Protein AF-A0A960J9E3-F1 (afdb_monomer)

pLDDT: mean 89.34, std 9.04, range [51.78, 97.1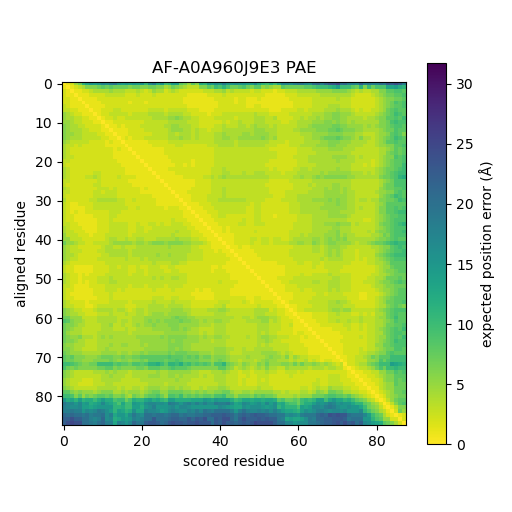2]

Sequence (88 aa):
MQPIKIVVSRHSAFYSPLIAAIAGGFLAQEGLEASYGELQPGQRSRHLLASGEADVMQSAVGSSWGPMEKGEGDLPVHFAQINTRDGF

Nearest PDB structures (foldseek):
  4h65-assembly1_B  TM=8.679E-01  e=1.742E-02  Saccharomyces cerevisiae
  4h6d-assembly4_E  TM=8.217E-01  e=1.997E-02  Saccharomyces cerevisiae
  4h6d-assembly4_D  TM=8.233E-01  e=2.138E-02  Saccharomyces cerevisiae
  6esk-assembly1_A  TM=5.692E-01  e=8.540E-01  Pseudorhizobium banfieldiae
  2pfs-assembly1_A-2  TM=3.638E-01  e=2.379E+00  Nitrosomonas europaea ATCC 19718

Secondary structure (DSSP, 8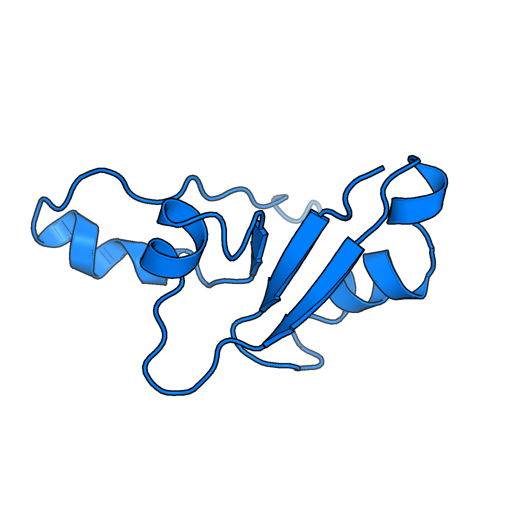-state):
-PPEEEEESS--GGGHHHHHHHHTTHHHHTT--EEEEEPPTT--HHHHHHTTS-SEEE--GGGGHHHHHTT---PPPP--PPPSSS--

Mean predicted aligned error: 4.51 Å

Structure (mmCIF, N/CA/C/O backbone):
data_AF-A0A960J9E3-F1
#
_entry.id   AF-A0A960J9E3-F1
#
loop_
_atom_site.group_PDB
_atom_site.id
_atom_site.type_symbol
_atom_site.label_atom_id
_atom_site.label_alt_id
_atom_site.label_comp_id
_atom_site.label_asym_id
_atom_site.label_entity_id
_atom_site.label_seq_id
_atom_site.pdbx_PDB_ins_code
_atom_site.Cartn_x
_atom_site.Cartn_y
_atom_site.Cartn_z
_atom_site.occupancy
_atom_site.B_iso_or_equiv
_atom_site.auth_seq_id
_atom_site.auth_comp_id
_atom_site.auth_asym_id
_atom_site.auth_atom_id
_atom_s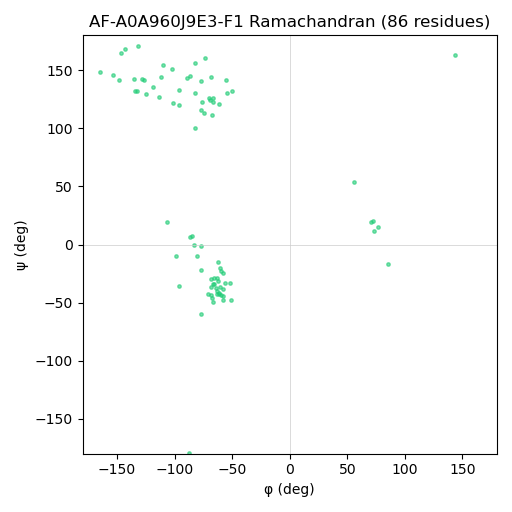it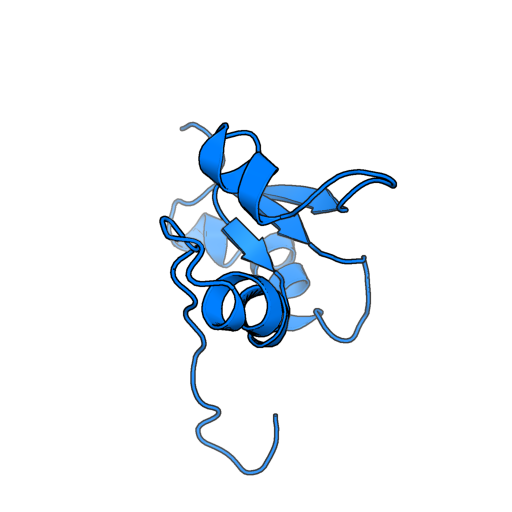e.pdbx_PDB_model_num
ATOM 1 N N . MET A 1 1 ? -4.607 -6.753 19.649 1.00 69.88 1 MET A N 1
ATOM 2 C CA . MET A 1 1 ? -4.465 -7.339 18.296 1.00 69.88 1 MET A CA 1
ATOM 3 C C . MET A 1 1 ? -3.183 -6.800 17.683 1.00 69.88 1 MET A C 1
ATOM 5 O O . MET A 1 1 ? -2.675 -5.815 18.197 1.00 69.88 1 MET A O 1
ATOM 9 N N . GLN A 1 2 ? -2.608 -7.453 16.670 1.00 88.06 2 GLN A N 1
ATOM 10 C CA . GLN A 1 2 ? -1.531 -6.817 15.903 1.00 88.06 2 GLN A CA 1
ATOM 11 C C . GLN A 1 2 ? -2.169 -5.901 14.848 1.00 88.06 2 GLN A C 1
ATOM 13 O O . GLN A 1 2 ? -3.088 -6.361 14.167 1.00 88.06 2 GLN A O 1
ATOM 18 N N . PRO A 1 3 ? -1.743 -4.630 14.737 1.00 94.62 3 PRO A N 1
ATOM 19 C CA . PRO A 1 3 ? -2.305 -3.709 13.761 1.00 94.62 3 PRO A CA 1
ATOM 20 C C . PRO A 1 3 ? -1.917 -4.127 12.342 1.00 94.62 3 PRO A C 1
ATOM 22 O O . PRO A 1 3 ? -0.788 -4.559 12.106 1.00 94.62 3 PRO A O 1
ATOM 25 N N . ILE A 1 4 ? -2.835 -3.935 11.398 1.00 96.00 4 ILE A N 1
ATOM 26 C CA . ILE A 1 4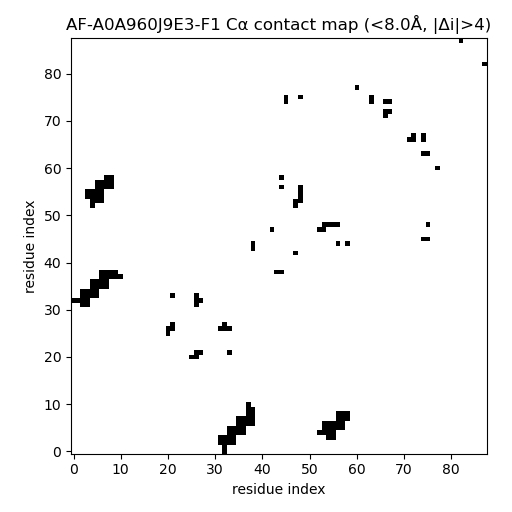 ? -2.566 -4.100 9.969 1.00 96.00 4 ILE A CA 1
ATOM 27 C C . ILE A 1 4 ? -1.584 -3.003 9.541 1.00 96.00 4 ILE A C 1
ATOM 29 O O . ILE A 1 4 ? -1.870 -1.814 9.700 1.00 96.00 4 ILE A O 1
ATOM 33 N N . LYS A 1 5 ? -0.432 -3.383 8.986 1.00 97.12 5 LYS A N 1
ATOM 34 C CA . LYS A 1 5 ? 0.587 -2.451 8.482 1.00 97.12 5 LYS A CA 1
ATOM 35 C C . LYS A 1 5 ? 0.216 -1.992 7.082 1.00 97.12 5 LYS A C 1
ATOM 37 O O . LYS A 1 5 ? 0.443 -2.705 6.101 1.00 97.12 5 LYS A O 1
ATOM 42 N N . ILE A 1 6 ? -0.349 -0.794 6.998 1.00 96.31 6 ILE A N 1
ATOM 43 C CA . ILE A 1 6 ? -0.720 -0.158 5.740 1.00 96.31 6 ILE A CA 1
ATOM 44 C C . ILE A 1 6 ? 0.408 0.778 5.319 1.00 96.31 6 ILE A C 1
ATOM 46 O O . ILE A 1 6 ? 0.738 1.735 6.019 1.00 96.31 6 ILE A O 1
ATOM 50 N N . VAL A 1 7 ? 0.979 0.530 4.144 1.00 96.00 7 VAL A N 1
ATOM 51 C CA . VAL A 1 7 ? 2.001 1.401 3.562 1.00 96.00 7 VAL A CA 1
ATOM 52 C C . VAL A 1 7 ? 1.506 1.956 2.231 1.00 96.00 7 VAL A C 1
ATOM 54 O O . VAL A 1 7 ? 0.928 1.252 1.402 1.00 96.00 7 VAL A O 1
ATOM 57 N N . VAL A 1 8 ? 1.705 3.252 2.017 1.00 93.62 8 VAL A N 1
ATOM 58 C CA . VAL A 1 8 ? 1.293 3.931 0.786 1.00 93.62 8 VAL A CA 1
ATOM 59 C C . VAL A 1 8 ? 2.491 4.339 -0.051 1.00 93.62 8 VAL A C 1
ATOM 61 O O . VAL A 1 8 ? 3.578 4.590 0.464 1.00 93.62 8 VAL A O 1
ATOM 64 N N . SER A 1 9 ? 2.287 4.462 -1.363 1.00 90.50 9 SER A N 1
ATOM 65 C CA . SER A 1 9 ? 3.355 4.914 -2.263 1.00 90.50 9 SER A CA 1
ATOM 66 C C . SER A 1 9 ? 3.777 6.369 -1.997 1.00 90.50 9 SER A C 1
ATOM 68 O O . SER A 1 9 ? 4.911 6.736 -2.281 1.00 90.50 9 SER A O 1
ATOM 70 N N . ARG A 1 10 ? 2.852 7.203 -1.503 1.00 89.62 10 ARG A N 1
ATOM 71 C CA . ARG A 1 10 ? 3.062 8.604 -1.090 1.00 89.62 10 ARG A CA 1
ATOM 72 C C . ARG A 1 10 ? 1.879 9.074 -0.247 1.00 89.62 10 ARG A C 1
ATOM 74 O O . ARG A 1 10 ? 0.750 8.679 -0.540 1.00 89.62 10 ARG A O 1
ATOM 81 N N . HIS A 1 11 ? 2.088 9.970 0.709 1.00 90.56 11 HIS A N 1
ATOM 82 C CA . HIS A 1 11 ? 0.987 10.690 1.342 1.00 90.56 11 HIS A CA 1
ATOM 83 C C . HIS A 1 11 ? 0.441 11.758 0.381 1.00 90.56 11 HIS A C 1
ATOM 85 O O . HIS A 1 11 ? 1.134 12.693 -0.016 1.00 90.56 11 HIS A O 1
ATOM 91 N N . SER A 1 12 ? -0.801 11.581 -0.075 1.00 90.25 12 SER A N 1
ATOM 92 C CA . SER A 1 12 ? -1.420 12.440 -1.089 1.00 90.25 12 SER A CA 1
ATOM 93 C C . SER A 1 12 ? -2.939 12.445 -0.956 1.00 90.25 12 SER A C 1
ATOM 95 O O . SER A 1 12 ? -3.540 11.409 -0.678 1.00 90.25 12 SER A O 1
ATOM 97 N N . ALA A 1 13 ? -3.569 13.587 -1.253 1.00 89.00 13 ALA A N 1
ATOM 98 C CA . ALA A 1 13 ? -5.028 13.724 -1.297 1.00 89.00 13 ALA A CA 1
ATOM 99 C C . ALA A 1 13 ? -5.699 12.752 -2.285 1.00 89.00 13 ALA A C 1
ATOM 101 O O . ALA A 1 13 ? -6.851 12.373 -2.087 1.00 89.00 13 ALA A O 1
ATOM 102 N N . PHE A 1 14 ? -4.966 12.290 -3.304 1.00 83.81 14 PHE A N 1
ATOM 103 C CA . PHE A 1 14 ? -5.434 11.254 -4.227 1.00 83.81 14 PHE A CA 1
ATOM 104 C C . PHE A 1 14 ? -5.771 9.927 -3.514 1.00 83.81 14 PHE A C 1
ATOM 106 O O . PHE A 1 14 ? -6.592 9.160 -3.998 1.00 83.81 14 PHE A O 1
ATOM 113 N N . TYR A 1 15 ? -5.196 9.680 -2.332 1.00 85.50 15 TYR A N 1
ATOM 114 C CA . TYR A 1 15 ? -5.470 8.506 -1.493 1.00 85.50 15 TYR A CA 1
ATOM 115 C C . TYR A 1 15 ? -6.302 8.837 -0.254 1.00 85.50 15 TYR A C 1
ATOM 117 O O . TYR A 1 15 ? -6.329 8.068 0.710 1.00 85.50 15 TYR A O 1
ATOM 125 N N . SER A 1 16 ? -7.000 9.976 -0.278 1.00 88.62 16 SER A N 1
ATOM 126 C CA . SER A 1 16 ? -7.882 10.399 0.808 1.00 88.62 16 SER A CA 1
ATOM 127 C C . SER A 1 16 ? -8.904 9.341 1.241 1.00 88.62 16 SER A C 1
ATOM 129 O O . SER A 1 16 ? -9.122 9.277 2.447 1.00 88.62 16 SER A O 1
ATOM 131 N N . PRO A 1 17 ? -9.461 8.452 0.383 1.00 88.81 17 PRO A N 1
ATOM 132 C CA . PRO A 1 17 ? -10.366 7.407 0.866 1.00 88.81 17 PRO A CA 1
ATOM 133 C C . PRO A 1 17 ? -9.721 6.459 1.885 1.00 88.81 17 PRO A C 1
ATOM 135 O O . PRO A 1 17 ? -10.323 6.169 2.914 1.00 88.81 17 PRO A O 1
ATOM 138 N N . LEU A 1 18 ? -8.478 6.021 1.652 1.00 90.69 18 LEU A N 1
ATOM 139 C CA . LEU A 1 18 ? -7.755 5.147 2.583 1.00 90.69 18 LEU A CA 1
ATOM 140 C C . LEU A 1 18 ? -7.393 5.887 3.875 1.00 90.69 18 LEU A C 1
ATOM 142 O O . LEU A 1 18 ? -7.574 5.360 4.970 1.00 90.69 18 LEU A O 1
ATOM 146 N N . ILE A 1 19 ? -6.914 7.127 3.750 1.00 91.56 19 ILE A N 1
ATOM 147 C CA . ILE A 1 19 ? -6.575 7.966 4.907 1.00 91.56 19 ILE A CA 1
ATOM 148 C C . ILE A 1 19 ? -7.829 8.211 5.761 1.00 91.56 19 ILE A C 1
ATOM 150 O O . ILE A 1 19 ? -7.768 8.101 6.982 1.00 91.56 19 ILE A O 1
ATOM 154 N N . ALA A 1 20 ? -8.976 8.476 5.129 1.00 93.31 20 ALA A N 1
ATOM 155 C CA . ALA A 1 20 ? -10.258 8.656 5.799 1.00 93.31 20 ALA A CA 1
ATOM 156 C C . ALA A 1 20 ? -10.782 7.357 6.430 1.00 93.31 20 ALA A C 1
ATOM 158 O O . ALA A 1 20 ? -11.325 7.415 7.529 1.00 93.31 20 ALA A O 1
ATOM 159 N N . ALA A 1 21 ? -10.582 6.194 5.799 1.00 93.12 21 ALA A N 1
ATOM 160 C CA . ALA A 1 21 ? -10.943 4.896 6.379 1.00 93.12 21 ALA A CA 1
ATOM 161 C C . ALA A 1 21 ? -10.234 4.650 7.725 1.00 93.12 21 ALA A C 1
ATOM 163 O O . ALA A 1 21 ? -10.841 4.143 8.670 1.00 93.12 21 ALA A O 1
ATOM 164 N N . ILE A 1 22 ? -8.966 5.064 7.824 1.00 93.56 22 ILE A N 1
ATOM 165 C CA . ILE A 1 22 ? -8.167 4.966 9.050 1.00 93.56 22 ILE A CA 1
ATOM 166 C C . ILE A 1 22 ? -8.577 6.064 10.043 1.00 93.56 22 ILE A C 1
ATOM 168 O O . ILE A 1 22 ? -9.027 5.768 11.148 1.00 93.56 22 ILE A O 1
ATOM 172 N N . ALA A 1 23 ? -8.458 7.336 9.651 1.00 93.81 23 ALA A N 1
ATOM 173 C CA . ALA A 1 23 ? -8.650 8.479 10.547 1.00 93.81 23 ALA A CA 1
ATOM 174 C C . ALA A 1 23 ? -10.104 8.653 11.018 1.00 93.81 23 ALA A C 1
ATOM 176 O O . ALA A 1 23 ? -10.341 9.132 12.122 1.00 93.81 23 ALA A O 1
ATOM 177 N N . GLY A 1 24 ? -11.078 8.248 10.199 1.00 95.88 24 GLY A N 1
ATOM 178 C CA . GLY A 1 24 ? -12.502 8.259 10.537 1.00 95.88 24 GLY A CA 1
ATOM 179 C C . GLY A 1 24 ? -12.932 7.113 11.456 1.00 95.88 24 GLY A C 1
ATOM 180 O O . GLY A 1 24 ? -14.103 7.035 11.815 1.00 95.88 24 GLY A O 1
ATOM 181 N N . GLY A 1 25 ? -12.015 6.214 11.829 1.00 95.56 25 GLY A N 1
ATOM 182 C CA . GLY A 1 25 ? -12.302 5.085 12.711 1.00 95.56 25 GLY A CA 1
ATOM 183 C C . GLY A 1 25 ? -13.121 3.970 12.061 1.00 95.56 25 GLY A C 1
ATOM 184 O O . GLY A 1 25 ? -13.576 3.082 12.775 1.00 95.56 25 GLY A O 1
ATOM 185 N N . PHE A 1 26 ? -13.299 3.975 10.736 1.00 96.44 26 PHE A N 1
ATOM 186 C CA . PHE A 1 26 ? -14.066 2.940 10.035 1.00 96.44 26 PHE A CA 1
ATOM 187 C C . PHE A 1 26 ? -13.423 1.558 10.185 1.00 96.44 26 PHE A C 1
ATOM 189 O O . PHE A 1 26 ? -14.122 0.589 10.448 1.00 96.44 26 PHE A O 1
ATOM 196 N N . LEU A 1 27 ? -12.088 1.466 10.113 1.00 94.50 27 LEU A N 1
ATOM 197 C CA . LEU A 1 27 ? -11.395 0.201 10.392 1.00 94.50 27 LEU A CA 1
ATOM 198 C C . LEU A 1 27 ? -11.612 -0.258 11.842 1.00 94.50 27 LEU A C 1
ATOM 200 O O . LEU A 1 27 ? -11.915 -1.423 12.082 1.00 94.50 27 LEU A O 1
ATOM 204 N N . ALA A 1 28 ? -11.531 0.667 12.801 1.00 95.06 28 ALA A N 1
ATOM 205 C CA . ALA A 1 28 ? -11.715 0.356 14.216 1.00 95.06 28 ALA A CA 1
ATOM 206 C C . ALA A 1 28 ? -13.148 -0.106 14.540 1.00 95.06 28 ALA A C 1
ATOM 208 O O . ALA A 1 28 ? -13.324 -0.973 15.393 1.00 95.06 28 ALA A O 1
ATOM 209 N N . GLN A 1 29 ? -14.162 0.427 13.848 1.00 97.06 29 GLN A N 1
ATOM 210 C CA . GLN A 1 29 ? -15.559 -0.020 13.965 1.00 97.06 29 GLN A CA 1
ATOM 211 C C . GLN A 1 29 ? -15.738 -1.484 13.537 1.00 97.06 29 GLN A C 1
ATOM 213 O O . GLN A 1 29 ? -16.540 -2.195 14.135 1.00 97.06 29 GLN A O 1
ATOM 218 N N . GLU A 1 30 ? -14.931 -1.954 12.583 1.00 95.81 30 GLU A N 1
ATOM 219 C CA . GLU A 1 30 ? -14.858 -3.361 12.161 1.00 95.81 30 GLU A CA 1
ATOM 220 C C . GLU A 1 30 ? -13.908 -4.203 13.041 1.00 95.81 30 GLU A C 1
ATOM 222 O O . GLU A 1 30 ? -13.605 -5.356 12.734 1.00 95.81 30 GLU A O 1
ATOM 227 N N . GLY A 1 31 ? -13.398 -3.638 14.142 1.00 96.19 31 GLY A N 1
ATOM 228 C CA . GLY A 1 31 ? -12.458 -4.299 15.047 1.00 96.19 31 GLY A CA 1
ATOM 229 C C . GLY A 1 31 ? -11.020 -4.365 14.527 1.00 96.19 31 GLY A C 1
ATOM 230 O O . GLY A 1 31 ? -10.218 -5.123 15.067 1.00 96.19 31 GLY A O 1
ATOM 231 N N . LEU A 1 32 ? -10.669 -3.594 13.495 1.00 95.56 32 LEU A N 1
ATOM 232 C CA . LEU A 1 32 ? -9.335 -3.579 12.896 1.00 95.56 32 LEU A CA 1
ATOM 233 C C . LEU A 1 32 ? -8.529 -2.361 13.361 1.00 95.56 32 LEU A C 1
ATOM 235 O O . LEU A 1 32 ? -8.892 -1.211 13.114 1.00 95.56 32 LEU A O 1
ATOM 239 N N . GLU A 1 33 ? -7.378 -2.613 13.978 1.00 95.38 33 GLU A N 1
ATOM 240 C CA . GLU A 1 33 ? -6.353 -1.589 14.195 1.00 95.38 33 GLU A CA 1
ATOM 241 C C . GLU A 1 33 ? -5.433 -1.510 12.972 1.00 95.38 33 GLU A C 1
ATOM 243 O O . GLU A 1 33 ? -5.123 -2.531 12.354 1.00 95.38 33 GLU A O 1
ATOM 248 N N . ALA A 1 34 ? -4.960 -0.310 12.636 1.00 95.31 34 ALA A N 1
ATOM 249 C CA . ALA A 1 34 ? -4.058 -0.101 11.510 1.00 95.31 34 ALA A CA 1
ATOM 250 C C . ALA A 1 34 ? -2.905 0.833 11.878 1.00 95.31 34 ALA A C 1
ATOM 252 O O . ALA A 1 34 ? -3.094 1.827 12.581 1.00 95.31 34 ALA A O 1
ATOM 253 N N . SER A 1 35 ? -1.718 0.532 11.357 1.00 95.19 35 SER A N 1
ATOM 254 C CA . SER A 1 35 ? -0.614 1.482 11.275 1.00 95.19 35 SER A CA 1
ATOM 255 C C . SER A 1 35 ? -0.509 2.021 9.851 1.00 95.19 35 SER A C 1
ATOM 257 O O . SER A 1 35 ? -0.892 1.357 8.888 1.00 95.19 35 SER A O 1
ATOM 259 N N . TYR A 1 36 ? -0.020 3.252 9.728 1.00 95.00 36 TYR A N 1
ATOM 260 C CA . TYR A 1 36 ? 0.108 3.951 8.456 1.00 95.00 36 TYR A CA 1
ATOM 261 C C . TYR A 1 36 ? 1.554 4.401 8.260 1.00 95.00 36 TYR A C 1
ATOM 263 O O . TYR A 1 36 ? 2.128 5.047 9.1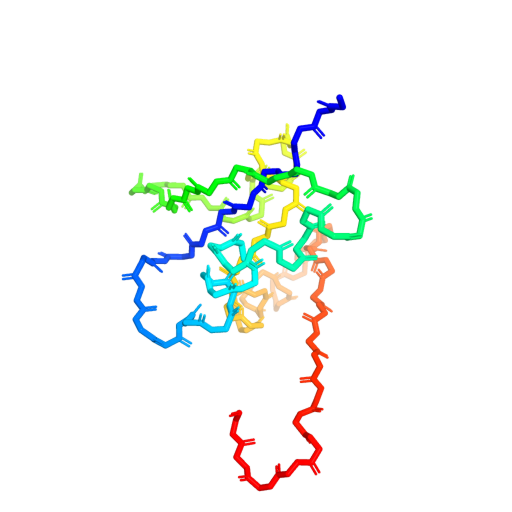38 1.00 95.00 36 TYR A O 1
ATOM 271 N N . GLY A 1 37 ? 2.127 4.085 7.102 1.00 94.50 37 GLY A N 1
ATOM 272 C CA . GLY A 1 37 ? 3.465 4.511 6.710 1.00 94.50 37 GLY A CA 1
ATOM 273 C C . GLY A 1 37 ? 3.567 4.841 5.225 1.00 94.50 37 GLY A C 1
ATOM 274 O O . GLY A 1 37 ? 2.681 4.538 4.427 1.00 94.50 37 GLY A O 1
ATOM 275 N N . GLU A 1 38 ? 4.679 5.458 4.843 1.00 94.88 38 GLU A N 1
ATOM 276 C CA . GLU A 1 38 ? 5.001 5.771 3.450 1.00 94.88 38 GLU A CA 1
ATOM 277 C C . GLU A 1 38 ? 6.185 4.935 2.974 1.00 94.88 38 GLU A C 1
ATOM 279 O O . GLU A 1 38 ? 7.130 4.691 3.730 1.00 94.88 38 GLU A O 1
ATOM 284 N N . LEU A 1 39 ? 6.143 4.528 1.706 1.00 94.38 39 LEU A N 1
ATOM 285 C CA . LEU A 1 39 ? 7.247 3.846 1.045 1.00 94.38 39 LEU A CA 1
ATOM 286 C C . LEU A 1 39 ? 8.479 4.764 1.010 1.00 94.38 39 LEU A C 1
ATOM 288 O O . LEU A 1 39 ? 8.440 5.853 0.440 1.00 94.38 39 LEU A O 1
ATOM 292 N N . GLN A 1 40 ? 9.584 4.312 1.595 1.00 94.69 40 GLN A N 1
ATOM 293 C CA . GLN A 1 40 ? 10.824 5.080 1.673 1.00 94.69 40 GLN A CA 1
ATOM 294 C C . GLN A 1 40 ? 11.651 4.969 0.382 1.00 94.69 40 GLN A C 1
ATOM 296 O O . GLN A 1 40 ? 11.543 3.976 -0.353 1.00 94.69 40 GLN A O 1
ATOM 301 N N . PRO A 1 41 ? 12.533 5.948 0.098 1.00 93.19 41 PRO A N 1
ATOM 302 C CA . PRO A 1 41 ? 13.466 5.864 -1.019 1.00 93.19 41 PRO A CA 1
ATOM 303 C C . PRO A 1 41 ? 14.243 4.542 -1.023 1.00 93.19 41 PRO A C 1
ATOM 305 O O . PRO A 1 41 ? 14.772 4.104 -0.006 1.00 93.19 41 PRO A O 1
ATOM 308 N N . GLY A 1 42 ? 14.304 3.891 -2.185 1.00 91.88 42 GLY A N 1
ATOM 309 C CA . GLY A 1 42 ? 14.988 2.603 -2.345 1.00 91.88 42 GLY A CA 1
ATOM 310 C C . GLY A 1 42 ? 14.145 1.373 -1.988 1.00 91.88 42 GLY A C 1
ATOM 311 O O . GLY A 1 42 ? 14.463 0.287 -2.470 1.00 91.88 42 GLY A O 1
ATOM 312 N N . GLN A 1 43 ? 13.032 1.519 -1.263 1.00 92.88 43 GLN A N 1
ATOM 313 C CA . GLN A 1 43 ? 12.129 0.400 -0.988 1.00 92.88 43 GLN A CA 1
ATOM 314 C C . GLN A 1 43 ? 11.318 0.005 -2.232 1.00 92.88 43 GLN A C 1
ATOM 316 O O . GLN A 1 43 ? 11.187 0.753 -3.210 1.00 92.88 43 GLN A O 1
ATOM 321 N N . ARG A 1 44 ? 10.786 -1.219 -2.215 1.00 89.19 44 ARG A N 1
ATOM 322 C CA . ARG A 1 44 ? 9.894 -1.755 -3.249 1.00 89.19 44 ARG A CA 1
ATOM 323 C C . ARG A 1 44 ? 8.700 -2.408 -2.571 1.00 89.19 44 ARG A C 1
ATOM 325 O O . ARG A 1 44 ? 8.890 -3.229 -1.680 1.00 89.19 44 ARG A O 1
ATOM 332 N N . SER A 1 45 ? 7.495 -2.082 -3.038 1.00 89.62 45 SER A N 1
ATOM 333 C CA . SER A 1 45 ? 6.232 -2.601 -2.493 1.00 89.62 45 SER A CA 1
ATOM 334 C C . SER A 1 45 ? 6.231 -4.123 -2.371 1.00 89.62 45 SER A C 1
ATOM 336 O O . SER A 1 45 ? 5.927 -4.651 -1.308 1.00 89.62 45 SER A O 1
ATOM 338 N N . ARG A 1 46 ? 6.651 -4.827 -3.430 1.00 89.12 46 ARG A N 1
ATOM 339 C CA . ARG A 1 46 ? 6.688 -6.295 -3.440 1.00 89.12 46 ARG A CA 1
ATOM 340 C C . ARG A 1 46 ? 7.603 -6.883 -2.366 1.00 89.12 46 ARG A C 1
ATOM 342 O O . ARG A 1 46 ? 7.264 -7.905 -1.794 1.00 89.12 46 ARG A O 1
ATOM 349 N N . HIS A 1 47 ? 8.740 -6.239 -2.086 1.00 91.31 47 HIS A N 1
ATOM 350 C CA . HIS A 1 47 ? 9.675 -6.734 -1.077 1.00 91.31 47 HIS A CA 1
ATOM 351 C C . HIS A 1 47 ? 9.105 -6.554 0.326 1.00 91.31 47 HIS A C 1
ATOM 353 O O . HIS A 1 47 ? 9.178 -7.491 1.105 1.00 91.31 47 HIS A O 1
ATOM 359 N N . LEU A 1 48 ? 8.486 -5.402 0.613 1.00 94.56 48 LEU A N 1
ATOM 360 C CA . LEU A 1 48 ? 7.859 -5.152 1.915 1.00 94.56 48 LEU A CA 1
ATOM 361 C C . LEU A 1 48 ? 6.683 -6.096 2.187 1.00 94.56 48 LEU A C 1
ATOM 363 O O . LEU A 1 48 ? 6.507 -6.541 3.316 1.00 94.56 48 LEU A O 1
ATOM 367 N N . LEU A 1 49 ? 5.894 -6.415 1.158 1.00 94.00 49 LEU A N 1
ATOM 368 C CA . LEU A 1 49 ? 4.818 -7.402 1.267 1.00 94.00 49 LEU A CA 1
ATOM 369 C C . LEU A 1 49 ? 5.377 -8.814 1.491 1.00 94.00 49 LEU A C 1
ATOM 371 O O . LEU A 1 49 ? 4.923 -9.517 2.386 1.00 94.00 49 LEU A O 1
ATOM 375 N N . ALA A 1 50 ? 6.395 -9.215 0.723 1.00 92.25 50 ALA A N 1
ATOM 376 C CA . ALA A 1 50 ? 7.005 -10.539 0.842 1.00 92.25 50 ALA A CA 1
ATOM 377 C C . ALA A 1 50 ? 7.746 -10.747 2.177 1.00 92.25 50 ALA A C 1
ATOM 379 O O . ALA A 1 50 ? 7.748 -11.855 2.707 1.00 92.25 50 ALA A O 1
ATOM 380 N N . SER A 1 51 ? 8.365 -9.699 2.738 1.00 94.38 51 SER A N 1
ATOM 381 C CA . SER A 1 51 ? 9.043 -9.756 4.042 1.00 94.38 51 SER A CA 1
ATOM 382 C C . SER A 1 51 ? 8.088 -9.634 5.233 1.00 94.38 51 SER A C 1
ATOM 384 O O . SER A 1 51 ? 8.505 -9.843 6.373 1.00 94.38 51 SER A O 1
ATOM 386 N N . GLY A 1 52 ? 6.818 -9.293 4.995 1.00 94.75 52 GLY A N 1
ATOM 387 C CA . GLY A 1 52 ? 5.856 -8.992 6.051 1.00 94.75 52 GLY A CA 1
ATOM 388 C C . GLY A 1 52 ? 6.140 -7.667 6.765 1.00 94.75 52 GLY A C 1
ATOM 389 O O . GLY A 1 52 ? 5.664 -7.463 7.876 1.00 94.75 52 GLY A O 1
ATOM 390 N N . GLU A 1 53 ? 6.905 -6.752 6.174 1.00 95.75 53 GLU A N 1
ATOM 391 C CA . GLU A 1 53 ? 7.060 -5.378 6.678 1.00 95.75 53 GLU A CA 1
ATOM 392 C C . GLU A 1 53 ? 5.839 -4.500 6.347 1.00 95.75 53 GLU A C 1
ATOM 394 O O . GLU A 1 53 ? 5.570 -3.525 7.048 1.00 95.75 53 GLU A O 1
ATOM 399 N N . ALA A 1 54 ? 5.059 -4.876 5.331 1.00 96.81 54 ALA A N 1
ATOM 400 C CA . ALA A 1 54 ? 3.734 -4.339 5.040 1.00 96.81 54 ALA A CA 1
ATOM 401 C C . ALA A 1 54 ? 2.736 -5.492 4.873 1.00 96.81 54 ALA A C 1
ATOM 403 O O . ALA A 1 54 ? 3.076 -6.513 4.283 1.00 96.81 54 ALA A O 1
ATOM 404 N N . ASP A 1 55 ? 1.503 -5.313 5.350 1.00 96.25 55 ASP A N 1
ATOM 405 C CA . ASP A 1 55 ? 0.418 -6.277 5.117 1.00 96.25 55 ASP A CA 1
ATOM 406 C C . ASP A 1 55 ? -0.435 -5.848 3.915 1.00 96.25 55 ASP A C 1
ATOM 408 O O . ASP A 1 55 ? -0.896 -6.675 3.132 1.00 96.25 55 ASP A O 1
ATOM 412 N N . VAL A 1 56 ? -0.625 -4.533 3.745 1.00 95.00 56 VAL A N 1
ATOM 413 C CA . VAL A 1 56 ? -1.379 -3.940 2.636 1.00 95.00 56 VAL A CA 1
ATOM 414 C C . VAL A 1 56 ? -0.598 -2.762 2.065 1.00 95.00 56 VAL A C 1
ATOM 416 O O . VAL A 1 56 ? -0.151 -1.879 2.796 1.00 95.00 56 VAL A O 1
ATOM 419 N N . MET A 1 57 ? -0.470 -2.728 0.737 1.00 93.56 57 MET A N 1
ATOM 420 C CA . MET A 1 57 ? 0.156 -1.624 0.011 1.00 93.56 57 MET A CA 1
ATOM 421 C C . MET A 1 57 ? -0.866 -0.882 -0.843 1.00 93.56 57 MET A C 1
ATOM 423 O O . MET A 1 57 ? -1.489 -1.473 -1.725 1.00 93.56 57 MET A O 1
ATOM 427 N N . GLN A 1 58 ? -0.951 0.438 -0.684 1.00 91.31 58 GLN A N 1
ATOM 428 C CA . GLN A 1 58 ? -1.557 1.279 -1.711 1.00 91.31 58 GLN A CA 1
ATOM 429 C C . GLN A 1 58 ? -0.550 1.442 -2.859 1.00 91.31 58 GLN A C 1
ATOM 431 O O . GLN A 1 58 ? 0.530 2.023 -2.698 1.00 91.31 58 GLN A O 1
ATOM 436 N N . SER A 1 59 ? -0.906 0.931 -4.036 1.00 86.31 59 SER A N 1
ATOM 437 C CA . SER A 1 59 ? -0.090 1.043 -5.245 1.00 86.31 59 SER A CA 1
ATOM 438 C C . SER A 1 59 ? -0.953 1.140 -6.502 1.00 86.31 59 SER A C 1
ATOM 440 O O . SER A 1 59 ? -2.151 0.865 -6.475 1.00 86.31 59 SER A O 1
ATOM 442 N N . ALA A 1 60 ? -0.349 1.557 -7.615 1.00 86.44 60 ALA A N 1
ATOM 443 C CA . ALA A 1 60 ? -0.972 1.417 -8.925 1.00 86.44 60 ALA A CA 1
ATOM 444 C C . ALA A 1 60 ? -0.847 -0.039 -9.400 1.00 86.44 60 ALA A C 1
ATOM 446 O O . ALA A 1 60 ? 0.231 -0.625 -9.274 1.00 86.44 60 ALA A O 1
ATOM 447 N N . VAL A 1 61 ? -1.890 -0.589 -10.032 1.00 85.00 61 VAL A N 1
ATOM 448 C CA . VAL A 1 61 ? -1.856 -1.952 -10.606 1.00 85.00 61 VAL A CA 1
ATOM 449 C C . VAL A 1 61 ? -0.702 -2.132 -11.603 1.00 85.00 61 VAL A C 1
ATOM 451 O O . VAL A 1 61 ? -0.049 -3.174 -11.633 1.00 85.00 61 VAL A O 1
ATOM 454 N N . GLY A 1 62 ? -0.356 -1.066 -12.336 1.00 87.62 62 GLY A N 1
ATOM 455 C CA . GLY A 1 62 ? 0.764 -1.063 -13.277 1.00 87.62 62 GLY A CA 1
ATOM 456 C C . GLY A 1 62 ? 2.138 -1.302 -12.650 1.00 87.62 62 GLY A C 1
ATOM 457 O O . GLY A 1 62 ? 3.074 -1.664 -13.357 1.00 87.62 62 GLY A O 1
ATOM 458 N N . SER A 1 63 ? 2.269 -1.194 -11.322 1.00 86.12 63 SER A N 1
ATOM 459 C CA . SER A 1 63 ? 3.506 -1.540 -10.609 1.00 86.12 63 SER A CA 1
ATOM 460 C C . SER A 1 63 ? 3.924 -3.005 -10.782 1.00 86.12 63 SER A C 1
ATOM 462 O O . SER A 1 63 ? 5.093 -3.328 -10.584 1.00 86.12 63 SER A O 1
ATOM 464 N N . SER A 1 64 ? 2.992 -3.885 -11.162 1.00 88.94 64 SER A N 1
ATOM 465 C CA . SER A 1 64 ? 3.256 -5.313 -11.376 1.00 88.94 64 SER A CA 1
ATOM 466 C C . SER A 1 64 ? 3.457 -5.692 -12.846 1.00 88.94 64 SER A C 1
ATOM 468 O O . SER A 1 64 ? 3.907 -6.801 -13.111 1.00 88.94 64 SER A O 1
ATOM 470 N N . TRP A 1 65 ? 3.194 -4.793 -13.805 1.00 90.81 65 TRP A N 1
ATOM 471 C CA . TRP A 1 65 ? 3.285 -5.116 -15.238 1.00 90.81 65 TRP A CA 1
ATOM 472 C C . TRP A 1 65 ? 4.713 -5.416 -15.691 1.00 90.81 65 TRP A C 1
ATOM 474 O O . TRP A 1 65 ? 4.945 -6.466 -16.273 1.00 90.81 65 TRP A O 1
ATOM 484 N N . GLY A 1 66 ? 5.683 -4.558 -15.361 1.00 91.56 66 GLY A N 1
ATOM 485 C CA . GLY A 1 66 ? 7.083 -4.778 -15.749 1.00 91.56 66 GLY A CA 1
ATOM 486 C C . GLY A 1 66 ? 7.666 -6.110 -15.241 1.00 91.56 66 GLY A C 1
ATOM 487 O O . GLY A 1 66 ? 8.261 -6.838 -16.031 1.00 91.56 66 GLY A O 1
ATOM 488 N N . PRO A 1 67 ? 7.500 -6.465 -13.949 1.00 89.50 67 PRO A N 1
ATOM 489 C CA . PRO A 1 67 ? 7.846 -7.797 -13.444 1.00 89.50 67 PRO A CA 1
ATOM 490 C C . PRO A 1 67 ? 7.112 -8.933 -14.173 1.00 89.50 67 PRO A C 1
ATOM 492 O O . PRO A 1 67 ? 7.736 -9.915 -14.569 1.00 89.50 67 PRO A O 1
ATOM 495 N N . MET A 1 68 ? 5.805 -8.779 -14.412 1.00 91.31 68 MET A N 1
ATOM 496 C CA . MET A 1 68 ? 4.988 -9.780 -15.105 1.00 91.31 68 MET A CA 1
ATOM 497 C C . MET A 1 68 ? 5.470 -10.030 -16.543 1.00 91.31 68 MET A C 1
ATOM 499 O O . MET A 1 68 ? 5.586 -11.179 -16.957 1.00 91.31 68 MET A O 1
ATOM 503 N N . GLU A 1 69 ? 5.822 -8.978 -17.286 1.00 94.94 69 GLU A N 1
ATOM 504 C CA . GLU A 1 69 ? 6.377 -9.071 -18.647 1.00 94.94 69 GLU A CA 1
ATOM 505 C C . GLU A 1 69 ? 7.728 -9.798 -18.692 1.00 94.94 69 GLU A C 1
ATOM 507 O O . GLU A 1 69 ? 8.055 -10.444 -19.686 1.00 94.94 69 GLU A O 1
ATOM 512 N N . LYS A 1 70 ? 8.506 -9.734 -17.607 1.00 94.25 70 LYS A N 1
ATOM 513 C CA . LYS A 1 70 ? 9.776 -10.462 -17.460 1.00 94.25 70 LYS A CA 1
ATOM 514 C C . LYS A 1 70 ? 9.594 -11.911 -17.000 1.00 94.25 70 LYS A C 1
ATOM 516 O O . LYS A 1 70 ? 10.587 -12.617 -16.837 1.00 94.25 70 LYS A O 1
ATOM 521 N N . GLY A 1 71 ? 8.356 -12.353 -16.776 1.00 93.50 71 GLY A N 1
ATOM 522 C CA . GLY A 1 71 ? 8.054 -13.677 -16.237 1.00 93.50 71 GLY A CA 1
ATOM 523 C C . GLY A 1 71 ? 8.383 -13.826 -14.749 1.00 93.50 71 GLY A C 1
ATOM 524 O O . GLY A 1 71 ? 8.550 -14.949 -14.277 1.00 93.50 71 GLY A O 1
ATOM 525 N N . GLU A 1 72 ? 8.499 -12.722 -14.001 1.00 90.50 72 GLU A N 1
ATOM 526 C CA 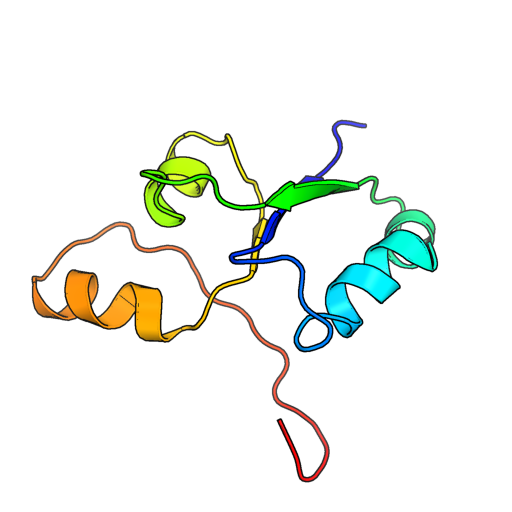. GLU A 1 72 ? 8.683 -12.782 -12.550 1.00 90.50 72 GLU A CA 1
ATOM 527 C C . GLU A 1 72 ? 7.394 -13.293 -11.880 1.00 90.50 72 GLU A C 1
ATOM 529 O O . GLU A 1 72 ? 6.311 -12.740 -12.076 1.00 90.50 72 GLU A O 1
ATOM 534 N N . GLY A 1 73 ? 7.517 -14.365 -11.091 1.00 84.81 73 GLY A N 1
ATOM 535 C CA . GLY A 1 73 ? 6.430 -14.923 -10.282 1.00 84.81 73 GLY A CA 1
ATOM 536 C C . GLY A 1 73 ? 6.311 -14.272 -8.900 1.00 84.81 73 GLY A C 1
ATOM 537 O O . GLY A 1 73 ? 7.094 -13.389 -8.543 1.00 84.81 73 GLY A O 1
ATOM 538 N N . ASP A 1 74 ? 5.341 -14.745 -8.110 1.00 85.69 74 ASP A N 1
ATOM 539 C CA . ASP A 1 74 ? 5.087 -14.272 -6.738 1.00 85.69 74 ASP A CA 1
ATOM 540 C C . ASP A 1 74 ? 4.853 -12.749 -6.683 1.00 85.69 74 ASP A C 1
ATOM 542 O O . ASP A 1 74 ? 5.557 -11.968 -6.032 1.00 85.69 74 ASP A O 1
ATOM 546 N N . LEU A 1 75 ? 3.902 -12.299 -7.507 1.00 89.38 75 LEU A N 1
ATOM 547 C CA . LEU A 1 75 ? 3.463 -10.909 -7.542 1.00 89.38 75 LEU A CA 1
ATOM 548 C C . LEU A 1 75 ? 2.317 -10.703 -6.545 1.00 89.38 75 LEU A C 1
ATOM 550 O O . LEU A 1 75 ? 1.462 -11.582 -6.417 1.00 89.38 75 LEU A O 1
ATOM 554 N N . PRO A 1 76 ? 2.258 -9.540 -5.870 1.00 90.75 76 PRO A N 1
ATOM 555 C CA . PRO A 1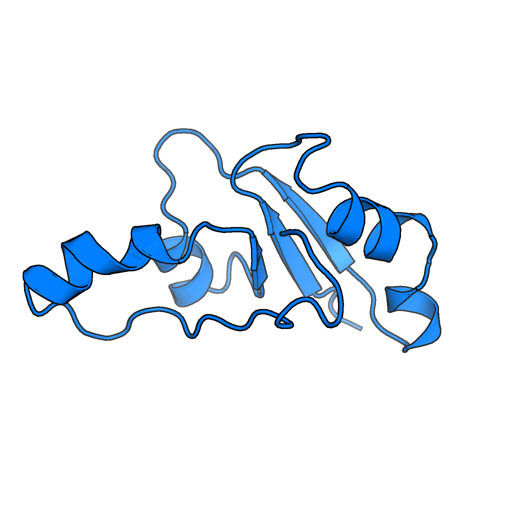 76 ? 1.166 -9.231 -4.962 1.00 90.75 76 PRO A CA 1
ATOM 556 C C . PRO A 1 76 ? -0.205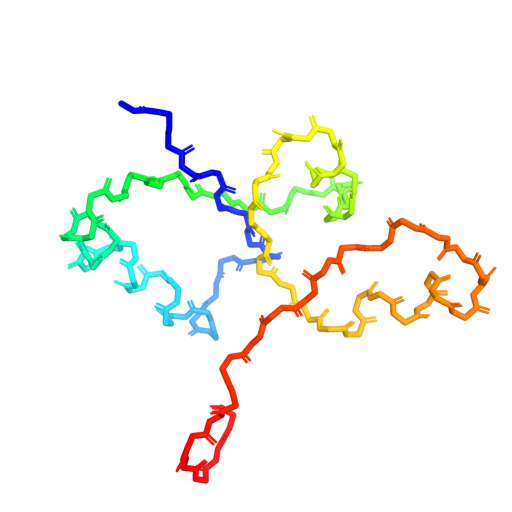 -9.343 -5.626 1.00 90.75 76 PRO A C 1
ATOM 558 O O . PRO A 1 76 ? -0.397 -8.909 -6.764 1.00 90.75 76 PRO A O 1
ATOM 561 N N . VAL A 1 77 ? -1.178 -9.851 -4.874 1.00 91.38 77 VAL A N 1
ATOM 562 C CA . VAL A 1 77 ? -2.583 -9.790 -5.275 1.00 91.38 77 VAL A CA 1
ATOM 563 C C . VAL A 1 77 ? -3.055 -8.342 -5.179 1.00 91.38 77 VAL A C 1
ATOM 565 O O . VAL A 1 77 ? -2.938 -7.706 -4.132 1.00 91.38 77 VAL A O 1
ATOM 568 N N . HIS A 1 78 ? -3.614 -7.828 -6.273 1.00 90.12 78 HIS A N 1
ATOM 569 C CA . HIS A 1 78 ? -4.265 -6.520 -6.298 1.00 90.12 78 HIS A CA 1
ATOM 570 C C . HIS A 1 78 ? -5.765 -6.695 -6.113 1.00 90.12 78 HIS A C 1
ATOM 572 O O . HIS A 1 78 ? -6.390 -7.506 -6.794 1.00 90.12 78 HIS A O 1
ATOM 578 N N . PHE A 1 79 ? -6.347 -5.891 -5.231 1.00 89.56 79 PHE A N 1
ATOM 579 C CA . PHE A 1 79 ? -7.789 -5.747 -5.109 1.00 89.56 79 PHE A CA 1
ATOM 580 C C . PHE A 1 79 ? -8.146 -4.266 -5.198 1.00 89.56 79 PHE A C 1
ATOM 582 O O . PHE A 1 79 ? -7.435 -3.399 -4.693 1.00 89.56 79 PHE A O 1
ATOM 589 N N . ALA A 1 80 ? -9.255 -3.981 -5.864 1.00 83.50 80 ALA A N 1
ATOM 590 C CA . ALA A 1 80 ? -9.827 -2.652 -5.946 1.00 83.50 80 ALA A CA 1
ATOM 591 C C . ALA A 1 80 ? -11.340 -2.797 -6.057 1.00 83.50 80 ALA A C 1
ATOM 593 O O . ALA A 1 80 ? -11.836 -3.697 -6.738 1.00 83.50 80 ALA A O 1
ATOM 594 N N . GLN A 1 81 ? -12.076 -1.908 -5.400 1.00 75.44 81 GLN A N 1
ATOM 595 C CA . GLN A 1 81 ? -13.494 -1.776 -5.678 1.00 75.44 81 GLN A CA 1
ATOM 596 C C . GLN A 1 81 ? -13.641 -1.019 -6.998 1.00 75.44 81 GLN A C 1
ATOM 598 O O . GLN A 1 81 ? -13.134 0.093 -7.136 1.00 75.44 81 GLN A O 1
ATOM 603 N N . ILE A 1 82 ? -14.320 -1.626 -7.971 1.00 66.50 82 ILE A N 1
ATOM 604 C CA . ILE A 1 82 ? -14.711 -0.922 -9.192 1.00 66.50 82 ILE A CA 1
ATOM 605 C C . ILE A 1 82 ? -15.739 0.132 -8.780 1.00 66.50 82 ILE A C 1
ATOM 607 O O . ILE A 1 82 ? -16.721 -0.190 -8.103 1.00 66.50 82 ILE A O 1
ATOM 611 N N . ASN A 1 83 ? -15.483 1.389 -9.140 1.00 66.88 83 ASN A N 1
ATOM 612 C CA . ASN A 1 83 ? -16.403 2.480 -8.865 1.00 66.88 83 ASN A CA 1
ATOM 613 C C . ASN A 1 83 ? -17.787 2.130 -9.436 1.00 66.88 83 ASN A C 1
ATOM 615 O O . ASN A 1 83 ? -17.910 1.686 -10.576 1.00 66.88 83 ASN A O 1
ATOM 619 N N . THR A 1 84 ? -18.835 2.278 -8.626 1.00 69.00 84 THR A N 1
ATOM 620 C CA . THR A 1 84 ? -20.222 2.022 -9.050 1.00 69.00 84 THR A CA 1
ATOM 621 C C . THR A 1 84 ? -20.869 3.254 -9.691 1.00 69.00 84 THR A C 1
ATOM 623 O O . THR A 1 84 ? -22.068 3.247 -9.970 1.00 69.00 84 THR A O 1
ATOM 626 N N . ARG A 1 85 ? -20.092 4.323 -9.910 1.00 71.88 85 ARG A N 1
ATOM 627 C CA . ARG A 1 85 ? -20.486 5.581 -10.557 1.00 71.88 85 ARG A CA 1
ATOM 628 C C . ARG A 1 85 ? -19.464 5.983 -11.626 1.00 71.88 85 ARG A C 1
ATOM 630 O O . ARG A 1 85 ? -18.382 5.409 -11.701 1.00 71.88 85 ARG A O 1
ATOM 637 N N . ASP A 1 86 ? -19.806 6.997 -12.419 1.00 55.91 86 ASP A N 1
ATOM 638 C CA . ASP A 1 86 ? -18.879 7.601 -13.380 1.00 55.91 86 ASP A CA 1
ATOM 639 C C . ASP A 1 86 ? -17.739 8.327 -12.650 1.00 55.91 86 ASP A C 1
ATOM 641 O O . ASP A 1 86 ? -17.943 9.353 -11.999 1.00 55.91 86 ASP A O 1
ATOM 645 N N . GLY A 1 87 ? -16.531 7.776 -12.764 1.00 61.12 87 GLY A N 1
ATOM 646 C CA . GLY A 1 87 ? -15.302 8.313 -12.182 1.00 61.12 87 GLY A CA 1
ATOM 647 C C . GLY A 1 87 ? -14.362 7.211 -11.692 1.00 61.12 87 GLY A C 1
ATOM 648 O O . GLY A 1 87 ? -14.773 6.062 -11.542 1.00 61.12 87 GLY A O 1
ATOM 649 N N . PHE A 1 88 ? -13.091 7.563 -11.467 1.00 51.78 88 PHE A N 1
ATOM 650 C CA . PHE A 1 88 ? -12.154 6.718 -10.716 1.00 51.78 88 PHE A CA 1
ATOM 651 C C . PHE A 1 88 ? -12.578 6.660 -9.250 1.00 51.78 88 PHE A C 1
ATOM 653 O O . PHE A 1 88 ? -12.861 7.737 -8.679 1.00 51.78 88 PHE A O 1
#

Radius of gyration: 14.18 Å; Cα contacts (8 Å, |Δi|>4): 85; chains: 1; bounding box: 36×29×37 Å

Foldseek 3Di:
DDAAEEEEQDDDPVCVVVVCCQVVCVCVVVVHHHDYYYADPPDDPQVCCVVVVHVHYHDDPCSCVVCVVVVNDDDDDDDDDDDPDPDD

Solvent-accessible surface area (backbone atoms only — not comparable to full-atom values): 5692 Å² total; per-residue (Å²): 132,84,56,47,34,35,31,26,70,61,94,49,77,93,48,40,69,60,54,44,37,57,76,69,39,55,40,51,74,74,73,39,53,69,44,82,49,62,61,53,93,90,64,52,72,67,56,32,46,74,72,64,76,23,78,42,71,55,72,64,78,70,76,51,47,69,47,48,77,72,67,54,72,94,69,80,88,85,84,76,82,78,62,94,58,98,63,131